Protein AF-A0A260ZQJ3-F1 (afdb_monomer_lite)

Sequence (111 aa):
MLEIEFYKTIHLIQYIDELFEMAEEKMLAIISVSDKTGLIPLAEGLVSAGLTLVASGGTAKTIRDNGIDVHDVADITKFPEMLGGRVKTLHPAVHGGILARDSESDRKDLE

Foldseek 3Di:
DVVVVVVVVVVVVVVVVVVVVVPDPAAEDEDEDPDCVCLQVVLVVCVVVRHAYEYEDPSCVVNVVVVHDYHYLCVQQVDDQPPPNPCSQVHCSNVLSVPQDPDPVSVVVND

Organism: Caenorhabditis remanei (NCBI:txid31234)

InterPro domains:
  IPR002695 Bifunctional purine biosynthesis protein PurH-like [PTHR11692] (23-111)
  IPR011607 Methylglyoxal synthase-like domain [PF02142] (38-90)
  IPR011607 Methylglyoxal synthase-like domain [PS51855] (20-111)
  IPR011607 Methylglyoxal synthase-like domain [SM00851] (38-109)
  IPR036914 Methylglyoxal synthase-like domain superfamily [G3DSA:3.40.50.1380] (17-111)
  IPR036914 Methylglyoxal synthase-like domain superfamily [SSF52335] (27-109)

Radius of gyration: 18.92 Å; chains: 1; bounding box: 40×54×38 Å

Secondary structure (DSSP, 8-state):
-HHHHHHHHHHHHHHHHHHHHHHS---EEEE--SS-TTHHHHHHHHHHTTPEEEE-HHHHHHHHHTT---EEHHHHH-PPP-GGGTTTT-SHHHHHHHH--SSHHHHHHH-

Structure (mmCIF, N/CA/C/O backbone):
data_AF-A0A260ZQJ3-F1
#
_entry.id   AF-A0A260ZQJ3-F1
#
loop_
_atom_site.group_PDB
_atom_site.id
_atom_site.type_symbol
_atom_site.label_atom_id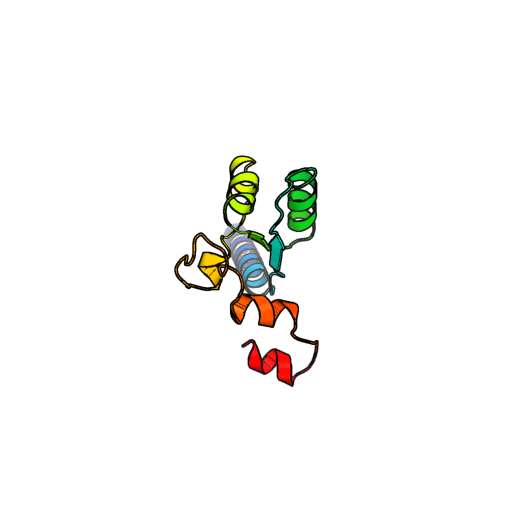
_atom_site.label_alt_id
_atom_site.label_comp_id
_atom_site.label_asym_id
_atom_site.label_entity_id
_atom_site.label_seq_id
_atom_site.pdbx_PDB_ins_code
_atom_site.Cartn_x
_atom_site.Cartn_y
_atom_site.Cartn_z
_atom_site.occupancy
_atom_site.B_iso_or_equiv
_atom_site.auth_seq_id
_atom_site.auth_comp_id
_atom_site.auth_asym_id
_atom_site.auth_atom_id
_atom_site.pdbx_PDB_model_num
ATOM 1 N N . MET A 1 1 ? -21.770 -42.519 -18.909 1.00 58.81 1 MET A N 1
ATOM 2 C CA . MET A 1 1 ? -20.526 -42.203 -19.652 1.00 58.81 1 MET A CA 1
ATOM 3 C C . MET A 1 1 ? -20.387 -40.697 -19.877 1.00 58.81 1 MET A C 1
ATOM 5 O O . MET A 1 1 ? -19.369 -40.163 -19.474 1.00 58.81 1 MET A O 1
ATOM 9 N N . LEU A 1 2 ? -21.421 -40.006 -20.378 1.00 55.16 2 LEU A N 1
ATOM 10 C CA . LEU A 1 2 ? -21.444 -38.539 -20.557 1.00 55.16 2 LEU A CA 1
ATOM 11 C C . LEU A 1 2 ? -21.298 -37.715 -19.253 1.00 55.16 2 LEU A C 1
ATOM 13 O O . LEU A 1 2 ? -20.626 -36.693 -19.251 1.00 55.16 2 LEU A O 1
ATOM 17 N N . GLU A 1 3 ? -21.862 -38.173 -18.130 1.00 58.38 3 GLU A N 1
ATOM 18 C CA . GLU A 1 3 ? -21.756 -37.482 -16.825 1.00 58.38 3 GLU A CA 1
ATOM 19 C C . GLU A 1 3 ? -20.324 -37.416 -16.267 1.00 58.38 3 GLU A C 1
ATOM 21 O O . GLU A 1 3 ? -19.937 -36.426 -15.652 1.00 58.38 3 GLU A O 1
ATOM 26 N N . ILE A 1 4 ? -19.521 -38.462 -16.497 1.00 61.31 4 ILE A N 1
ATOM 27 C CA . ILE A 1 4 ? -18.144 -38.550 -15.985 1.00 61.31 4 ILE A CA 1
ATOM 28 C C . ILE A 1 4 ? -17.219 -37.612 -16.769 1.00 61.31 4 ILE A C 1
ATOM 30 O O . ILE A 1 4 ? -16.337 -36.993 -16.177 1.00 61.31 4 ILE A O 1
ATOM 34 N N . GLU A 1 5 ? -17.423 -37.481 -18.083 1.00 64.62 5 GLU A N 1
ATOM 35 C CA . GLU A 1 5 ? -16.686 -36.502 -18.890 1.00 64.62 5 GLU A CA 1
ATOM 36 C C . GLU A 1 5 ? -17.049 -35.069 -18.504 1.00 64.62 5 GLU A C 1
ATOM 38 O O . GLU A 1 5 ? -16.147 -34.268 -18.290 1.00 64.62 5 GLU A O 1
ATOM 43 N N . PHE A 1 6 ? -18.338 -34.771 -18.311 1.00 69.50 6 PHE A N 1
ATOM 44 C CA . PHE A 1 6 ? -18.789 -33.440 -17.899 1.00 69.50 6 PHE A CA 1
ATOM 45 C C . PHE A 1 6 ? -18.177 -33.009 -16.555 1.00 69.50 6 PHE A C 1
ATOM 47 O O . PHE A 1 6 ? -17.676 -31.893 -16.427 1.00 69.50 6 PHE A O 1
ATOM 54 N N . TYR A 1 7 ? -18.128 -33.917 -15.573 1.00 61.97 7 TYR A N 1
ATOM 55 C CA . TYR A 1 7 ? -17.504 -33.647 -14.275 1.00 61.97 7 TYR A CA 1
ATOM 56 C C . TYR A 1 7 ? -15.984 -33.440 -14.397 1.00 61.97 7 TYR A C 1
ATOM 58 O O . TYR A 1 7 ? -15.435 -32.522 -13.792 1.00 61.97 7 TYR A O 1
ATOM 66 N N . LYS A 1 8 ? -15.296 -34.236 -15.231 1.00 69.38 8 LYS A N 1
ATOM 67 C CA . LYS A 1 8 ? -13.862 -34.048 -15.523 1.00 69.38 8 LYS A CA 1
ATOM 68 C C . LYS A 1 8 ? -13.569 -32.702 -16.186 1.00 69.38 8 LYS A C 1
ATOM 70 O O . LYS A 1 8 ? -12.561 -32.087 -15.857 1.00 69.38 8 LYS A O 1
ATOM 75 N N . THR A 1 9 ? -14.430 -32.248 -17.094 1.00 73.81 9 THR A N 1
ATOM 76 C CA . THR A 1 9 ? -14.287 -30.946 -17.756 1.00 73.81 9 THR A CA 1
ATOM 77 C C . THR A 1 9 ? -14.472 -29.793 -16.771 1.00 73.81 9 THR A C 1
ATOM 79 O O . THR A 1 9 ? -13.675 -28.865 -16.798 1.00 73.81 9 THR A O 1
ATOM 82 N N . ILE A 1 10 ? -15.449 -29.867 -15.859 1.00 76.06 10 ILE A N 1
ATOM 83 C CA . ILE A 1 10 ? -15.657 -28.836 -14.826 1.00 76.06 10 ILE A CA 1
ATOM 84 C C . ILE A 1 10 ? -14.456 -28.740 -13.879 1.00 76.06 10 ILE A C 1
ATOM 86 O O . ILE A 1 10 ? -13.963 -27.643 -13.636 1.00 76.06 10 ILE A O 1
ATOM 90 N N . HIS A 1 11 ? -13.949 -29.877 -13.391 1.00 73.88 11 HIS A N 1
ATOM 91 C CA . HIS A 1 11 ? -12.763 -29.906 -12.523 1.00 73.88 11 HIS A CA 1
ATOM 92 C C . HIS A 1 11 ? -11.516 -29.360 -13.221 1.00 73.88 11 HIS A C 1
ATOM 94 O O . HIS A 1 11 ? -10.720 -28.661 -12.603 1.00 73.88 11 HIS A O 1
ATOM 100 N N . LEU A 1 12 ? -11.352 -29.648 -14.515 1.00 78.88 12 LEU A N 1
ATOM 101 C CA . LEU A 1 12 ? -10.243 -29.110 -15.297 1.00 78.88 12 LEU A CA 1
ATOM 102 C C . LEU A 1 12 ? -10.364 -27.592 -15.493 1.00 78.88 12 LEU A C 1
ATOM 104 O O . LEU A 1 12 ? -9.351 -26.909 -15.426 1.00 78.88 12 LEU A O 1
ATOM 108 N N . ILE A 1 13 ? -11.575 -27.066 -15.706 1.00 80.25 13 ILE A N 1
ATOM 109 C CA . ILE A 1 13 ? -11.819 -25.620 -15.829 1.00 80.25 13 ILE A CA 1
ATOM 110 C C . ILE A 1 13 ? -11.502 -24.909 -14.511 1.00 80.25 13 ILE A C 1
ATOM 112 O O . ILE A 1 13 ? -10.719 -23.972 -14.529 1.00 80.25 13 ILE A O 1
ATOM 116 N N . GLN A 1 14 ? -11.999 -25.404 -13.370 1.00 73.06 14 GLN A N 1
ATOM 117 C CA . GLN A 1 14 ? -11.664 -24.822 -12.061 1.00 73.06 14 GLN A CA 1
ATOM 118 C C . GLN A 1 14 ? -10.158 -24.833 -11.790 1.00 73.06 14 GLN A C 1
ATOM 120 O O . GLN A 1 14 ? -9.609 -23.841 -11.330 1.00 73.06 14 GLN A O 1
ATOM 125 N N . TYR A 1 15 ? -9.475 -25.930 -12.124 1.00 79.38 15 TYR A N 1
ATOM 126 C CA . TYR A 1 15 ? -8.027 -26.019 -11.959 1.00 79.38 15 TYR A CA 1
ATOM 127 C C . TYR A 1 15 ? -7.261 -25.056 -12.880 1.00 79.38 15 TYR A C 1
ATOM 129 O O . TYR A 1 15 ? -6.224 -24.524 -12.496 1.00 79.38 15 TYR A O 1
ATOM 137 N N . ILE A 1 16 ? -7.757 -24.829 -14.100 1.00 77.69 16 ILE A N 1
ATOM 138 C CA . ILE A 1 16 ? -7.183 -23.851 -15.031 1.00 77.69 16 ILE A CA 1
ATOM 139 C C . ILE A 1 16 ? -7.417 -22.428 -14.523 1.00 77.69 16 ILE A C 1
ATOM 141 O O . ILE A 1 16 ? -6.484 -21.638 -14.587 1.00 77.69 16 ILE A O 1
ATOM 145 N N . ASP A 1 17 ? -8.601 -22.119 -13.993 1.00 76.38 17 ASP A N 1
ATOM 146 C CA . ASP A 1 17 ? -8.912 -20.810 -13.411 1.00 76.38 17 ASP A CA 1
ATOM 147 C C . ASP A 1 17 ? -8.023 -20.529 -12.187 1.00 76.38 17 ASP A C 1
ATOM 149 O O . ASP A 1 17 ? -7.403 -19.471 -12.109 1.00 76.38 17 ASP A O 1
ATOM 153 N N . GLU A 1 18 ? -7.858 -21.507 -11.289 1.00 72.75 18 GLU A N 1
ATOM 154 C CA . GLU A 1 18 ? -6.932 -21.422 -10.148 1.00 72.75 18 GLU A CA 1
ATOM 155 C C . GLU A 1 18 ? -5.477 -21.229 -10.605 1.00 72.75 18 GLU A C 1
ATOM 157 O O . GLU A 1 18 ? -4.759 -20.383 -10.071 1.00 72.75 18 GLU A O 1
ATOM 162 N N . LEU A 1 19 ? -5.032 -21.972 -11.625 1.00 68.38 19 LEU A N 1
ATOM 163 C CA . LEU A 1 19 ? -3.703 -21.796 -12.219 1.00 68.38 19 LEU A CA 1
ATOM 164 C C . LEU A 1 19 ? -3.526 -20.411 -12.846 1.00 68.38 19 LEU A C 1
ATOM 166 O O . LEU A 1 19 ? -2.430 -19.857 -12.780 1.00 68.38 19 LEU A O 1
ATOM 170 N N . PHE A 1 20 ? -4.575 -19.862 -13.457 1.00 68.00 20 PHE A N 1
ATOM 171 C CA . PHE A 1 20 ? -4.547 -18.537 -14.067 1.00 68.00 20 PHE A CA 1
ATOM 172 C C . PHE A 1 20 ? -4.469 -17.443 -12.998 1.00 68.00 20 PHE A C 1
ATOM 174 O O . PHE A 1 20 ? -3.636 -16.549 -13.113 1.00 68.00 20 PHE A O 1
ATOM 181 N N . GLU A 1 21 ? -5.246 -17.560 -11.916 1.00 64.88 21 GLU A N 1
ATOM 182 C CA . GLU A 1 21 ? -5.169 -16.651 -10.766 1.00 64.88 21 GLU A CA 1
ATOM 183 C C . GLU A 1 21 ? -3.808 -16.702 -10.055 1.00 64.88 21 GLU A C 1
ATOM 185 O O . GLU A 1 21 ? -3.336 -15.685 -9.546 1.00 64.88 21 GLU A O 1
ATOM 190 N N . MET A 1 22 ? -3.163 -17.873 -10.012 1.00 58.47 22 MET A N 1
ATOM 191 C CA . MET A 1 22 ? -1.813 -18.032 -9.458 1.00 58.47 22 MET A CA 1
ATOM 192 C C . MET A 1 22 ? -0.710 -17.480 -10.372 1.00 58.47 22 MET A C 1
ATOM 194 O O . MET A 1 22 ? 0.367 -17.144 -9.881 1.00 58.47 22 MET A O 1
ATOM 198 N N . ALA A 1 23 ? -0.947 -17.433 -11.686 1.00 56.47 23 ALA A N 1
ATOM 199 C CA . ALA A 1 23 ? 0.015 -16.966 -12.683 1.00 56.47 23 ALA A CA 1
ATOM 200 C C . ALA A 1 23 ? -0.049 -15.449 -12.927 1.00 56.47 23 ALA A C 1
ATOM 202 O O . ALA A 1 23 ? 0.853 -14.896 -13.558 1.00 56.47 23 ALA A O 1
ATOM 203 N N . GLU A 1 24 ? -1.096 -14.774 -12.454 1.00 62.56 24 GLU A N 1
ATOM 204 C CA . GLU A 1 24 ? -1.243 -13.331 -12.602 1.00 62.56 24 GLU A CA 1
ATOM 205 C C . GLU A 1 24 ? -0.364 -12.597 -11.575 1.00 62.56 24 GLU A C 1
ATOM 207 O O . GLU A 1 24 ? -0.531 -12.736 -10.359 1.00 62.56 24 GLU A O 1
ATOM 212 N N . GLU A 1 25 ? 0.589 -11.794 -12.056 1.00 64.00 25 GLU A N 1
ATOM 213 C CA . GLU A 1 25 ? 1.323 -10.856 -11.205 1.00 64.00 25 GLU A CA 1
ATOM 214 C C . GLU A 1 25 ? 0.340 -9.820 -10.646 1.00 64.00 25 GLU A C 1
ATOM 216 O O . GLU A 1 25 ? 0.001 -8.827 -11.294 1.00 64.00 25 GLU A O 1
ATOM 221 N N . LYS A 1 26 ? -0.144 -10.048 -9.423 1.00 74.88 26 LYS A N 1
ATOM 222 C CA . LYS A 1 26 ? -1.042 -9.102 -8.760 1.00 74.88 26 LYS A CA 1
ATOM 223 C C . LYS A 1 26 ? -0.289 -7.820 -8.421 1.00 74.88 26 LYS A C 1
ATOM 225 O O . LYS A 1 26 ? 0.523 -7.781 -7.495 1.00 74.88 26 LYS A O 1
ATOM 230 N N . MET A 1 27 ? -0.599 -6.752 -9.151 1.00 89.94 27 MET A N 1
ATOM 231 C CA . MET A 1 27 ? -0.088 -5.415 -8.863 1.00 89.94 27 MET A CA 1
ATOM 232 C C . MET A 1 27 ? -0.540 -4.950 -7.476 1.00 89.94 27 MET A C 1
ATOM 234 O O . MET A 1 27 ? -1.700 -5.101 -7.083 1.00 89.94 27 MET A O 1
ATOM 238 N N . LEU A 1 28 ? 0.393 -4.362 -6.730 1.00 94.38 28 LEU A N 1
ATOM 239 C CA . LEU A 1 28 ? 0.158 -3.906 -5.365 1.00 94.38 28 LEU A CA 1
ATOM 240 C C . LEU A 1 28 ? -0.184 -2.415 -5.332 1.00 94.38 28 LEU A C 1
ATOM 242 O O . LEU A 1 28 ? 0.446 -1.604 -6.010 1.00 94.38 28 LEU A O 1
ATOM 246 N N . ALA A 1 29 ? -1.117 -2.037 -4.462 1.00 96.62 29 ALA A N 1
ATOM 247 C CA . ALA A 1 29 ? -1.380 -0.646 -4.109 1.00 96.62 29 ALA A CA 1
ATOM 248 C C . ALA A 1 29 ? -0.972 -0.384 -2.654 1.00 96.62 29 ALA A C 1
ATOM 250 O O 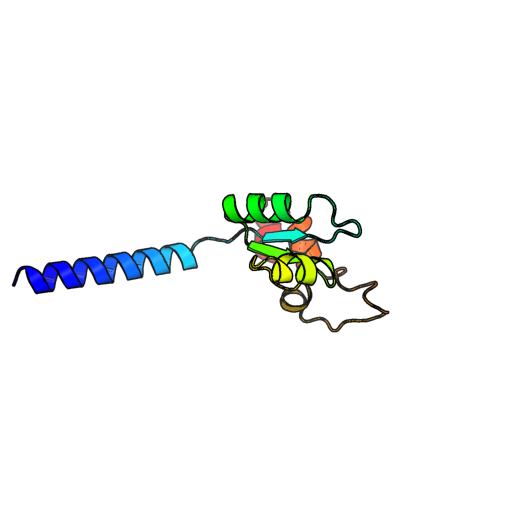. ALA A 1 29 ? -1.599 -0.896 -1.727 1.00 96.62 29 ALA A O 1
ATOM 251 N N . ILE A 1 30 ? 0.061 0.440 -2.442 1.00 96.00 30 ILE A N 1
ATOM 252 C CA . ILE A 1 30 ? 0.507 0.827 -1.096 1.00 96.00 30 ILE A CA 1
ATOM 253 C C . ILE A 1 30 ? -0.226 2.096 -0.646 1.00 96.00 30 ILE A C 1
ATOM 255 O O . ILE A 1 30 ? -0.064 3.159 -1.243 1.00 96.00 30 ILE A O 1
ATOM 259 N N . ILE A 1 31 ? -0.987 2.013 0.450 1.00 96.69 31 ILE A N 1
ATOM 260 C CA . ILE A 1 31 ? -1.769 3.130 0.997 1.00 96.69 31 ILE A CA 1
ATOM 261 C C . ILE A 1 31 ? -1.282 3.487 2.407 1.00 96.69 31 ILE A C 1
ATOM 263 O O . ILE A 1 31 ? -1.341 2.694 3.348 1.00 96.69 31 ILE A O 1
ATOM 267 N N . SER A 1 32 ? -0.825 4.728 2.586 1.00 94.69 32 SER A N 1
ATOM 268 C CA . SER A 1 32 ? -0.351 5.230 3.879 1.00 94.69 32 SER A CA 1
ATOM 269 C C . SER A 1 32 ? -0.719 6.699 4.066 1.00 94.69 32 SER A C 1
ATOM 271 O O . SER A 1 32 ? 0.102 7.594 3.885 1.00 94.69 32 SER A O 1
ATOM 273 N N . VAL A 1 33 ? -1.974 6.944 4.434 1.00 95.81 33 VAL A N 1
ATOM 274 C CA . VAL A 1 33 ? -2.523 8.294 4.625 1.00 95.81 33 VAL A CA 1
ATOM 275 C C . VAL A 1 33 ? -2.705 8.606 6.108 1.00 95.81 33 VAL A C 1
ATOM 277 O O . VAL A 1 33 ? -3.004 7.709 6.893 1.00 95.81 33 VAL A O 1
ATOM 280 N N . SER A 1 34 ? -2.555 9.866 6.518 1.00 94.94 34 SER A N 1
ATOM 281 C CA . SER A 1 34 ? -2.896 10.304 7.884 1.00 94.94 34 SER A CA 1
ATOM 282 C C . SER A 1 34 ? -4.384 10.638 7.986 1.00 94.94 34 SER A C 1
ATOM 284 O O . SER A 1 34 ? -5.086 10.037 8.802 1.00 94.94 34 SER A O 1
ATOM 286 N N . ASP A 1 35 ? -4.868 11.510 7.098 1.00 97.38 35 ASP A N 1
ATOM 287 C CA . ASP A 1 35 ? -6.292 11.791 6.901 1.00 97.38 35 ASP A CA 1
ATOM 288 C C . ASP A 1 35 ? -6.967 10.607 6.195 1.00 97.38 35 ASP A C 1
ATOM 290 O O . ASP A 1 35 ? -6.435 10.058 5.234 1.00 97.38 35 ASP A O 1
ATOM 294 N N . LYS A 1 36 ? -8.113 10.175 6.719 1.00 97.94 36 LYS A N 1
ATOM 295 C CA . LYS A 1 36 ? -8.877 9.020 6.227 1.00 97.94 36 LYS A CA 1
ATOM 296 C C . LYS A 1 36 ? -10.045 9.436 5.333 1.00 97.94 36 LYS A C 1
ATOM 298 O O . LYS A 1 36 ? -10.788 8.574 4.865 1.00 97.94 36 LYS A O 1
ATOM 303 N N . THR A 1 37 ? -10.214 10.734 5.090 1.00 98.25 37 THR A N 1
ATOM 304 C CA . THR A 1 37 ? -11.232 11.268 4.185 1.00 98.25 37 THR A CA 1
ATOM 305 C C . THR A 1 37 ? -11.089 10.630 2.802 1.00 98.25 37 THR A C 1
ATOM 307 O O . THR A 1 37 ? -10.031 10.693 2.184 1.00 98.25 37 THR A O 1
ATOM 310 N N . GLY A 1 38 ? -12.152 9.973 2.329 1.00 98.38 38 GLY A N 1
ATOM 311 C CA . GLY A 1 38 ? -12.175 9.300 1.025 1.00 98.38 38 GLY A CA 1
ATOM 312 C C . GLY A 1 38 ? -11.390 7.983 0.936 1.00 98.38 38 GLY A C 1
ATOM 313 O O . GLY A 1 38 ? -11.320 7.414 -0.149 1.00 98.38 38 GLY A O 1
ATOM 314 N N . LEU A 1 39 ? -10.833 7.466 2.041 1.00 98.56 39 LEU A N 1
ATOM 315 C CA . LEU A 1 39 ? -10.018 6.245 2.021 1.00 98.56 39 LEU A CA 1
ATOM 316 C C . LEU A 1 39 ? -10.796 5.013 1.543 1.00 98.56 39 LEU A C 1
ATOM 318 O O . LEU A 1 39 ? -10.268 4.235 0.756 1.00 98.56 39 LEU A O 1
ATOM 322 N N . ILE A 1 40 ? -12.026 4.826 2.027 1.00 98.56 40 ILE A N 1
ATOM 323 C CA . ILE A 1 40 ? -12.807 3.619 1.724 1.00 98.56 40 ILE A CA 1
ATOM 324 C C . ILE A 1 40 ? -13.215 3.569 0.241 1.00 98.56 40 ILE A C 1
ATOM 326 O O . ILE A 1 40 ? -12.852 2.591 -0.407 1.00 98.56 40 ILE A O 1
ATOM 330 N N . PRO A 1 41 ? -13.800 4.630 -0.355 1.00 98.50 41 PRO A N 1
ATOM 331 C CA . PRO A 1 41 ? -14.075 4.639 -1.795 1.00 98.50 41 PRO A CA 1
ATOM 332 C C . PRO A 1 41 ? -12.828 4.431 -2.668 1.00 98.50 41 PRO A C 1
ATOM 334 O O . PRO A 1 41 ? -12.900 3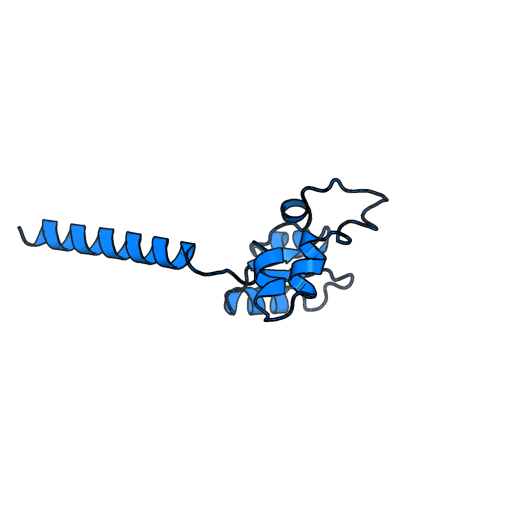.785 -3.710 1.00 98.50 41 PRO A O 1
ATOM 337 N N . LEU A 1 42 ? -11.669 4.964 -2.253 1.00 98.50 42 LEU A N 1
ATOM 338 C CA . LEU A 1 42 ? -10.402 4.732 -2.952 1.00 98.50 42 LEU A CA 1
ATOM 339 C C . LEU A 1 42 ? -9.991 3.254 -2.891 1.00 98.50 42 LEU A C 1
ATOM 341 O O . LEU A 1 42 ? -9.618 2.683 -3.912 1.00 98.50 42 LEU A O 1
ATOM 345 N N . ALA A 1 43 ? -10.052 2.644 -1.705 1.00 98.50 43 ALA A N 1
ATOM 346 C CA . ALA A 1 43 ? -9.694 1.244 -1.497 1.00 98.50 43 ALA A CA 1
ATOM 347 C C . ALA A 1 43 ? -10.588 0.302 -2.321 1.00 98.50 43 ALA A C 1
ATOM 349 O O . ALA A 1 43 ? -10.074 -0.565 -3.022 1.00 98.50 43 ALA A O 1
ATOM 350 N N . GLU A 1 44 ? -11.904 0.520 -2.310 1.00 98.38 44 GLU A N 1
ATOM 351 C CA . GLU A 1 44 ? -12.865 -0.244 -3.117 1.00 98.38 44 GLU A CA 1
ATOM 352 C C . GLU A 1 44 ? -12.582 -0.116 -4.618 1.00 98.38 44 GLU A C 1
ATOM 354 O O . GLU A 1 44 ? -12.614 -1.111 -5.345 1.00 98.38 44 GLU A O 1
ATOM 359 N N . GLY A 1 45 ? -12.261 1.095 -5.086 1.00 98.31 45 GLY A N 1
ATOM 360 C CA . GLY A 1 45 ? -11.910 1.341 -6.484 1.00 98.31 45 GLY A CA 1
ATOM 361 C C . GLY A 1 45 ? -10.633 0.616 -6.917 1.00 98.31 45 GLY A C 1
ATOM 362 O O . GLY A 1 45 ? -10.595 0.048 -8.005 1.00 98.31 45 GLY A O 1
ATOM 363 N N . LEU A 1 46 ? -9.609 0.584 -6.058 1.00 97.75 46 LEU A N 1
ATOM 364 C CA . LEU A 1 46 ? -8.356 -0.133 -6.318 1.00 97.75 46 LEU A CA 1
ATOM 365 C C . LEU A 1 46 ? -8.561 -1.654 -6.357 1.00 97.75 46 LEU A C 1
ATOM 367 O O . LEU A 1 46 ? -8.075 -2.305 -7.279 1.00 97.75 46 LEU A O 1
ATOM 371 N N . VAL A 1 47 ? -9.331 -2.211 -5.417 1.00 96.81 47 VAL A N 1
ATOM 372 C CA . VAL A 1 47 ? -9.688 -3.642 -5.425 1.00 96.81 47 VAL A CA 1
ATOM 373 C C . VAL A 1 47 ? -10.497 -3.992 -6.673 1.00 96.81 47 VAL A C 1
ATOM 375 O O . VAL A 1 47 ? -10.214 -4.985 -7.335 1.00 96.81 47 VAL A O 1
ATOM 378 N N . SER A 1 48 ? -11.456 -3.142 -7.054 1.00 96.25 48 SER A N 1
ATOM 379 C CA . SER A 1 48 ? -12.264 -3.335 -8.269 1.00 96.25 48 SER A CA 1
ATOM 380 C C . SER A 1 48 ? 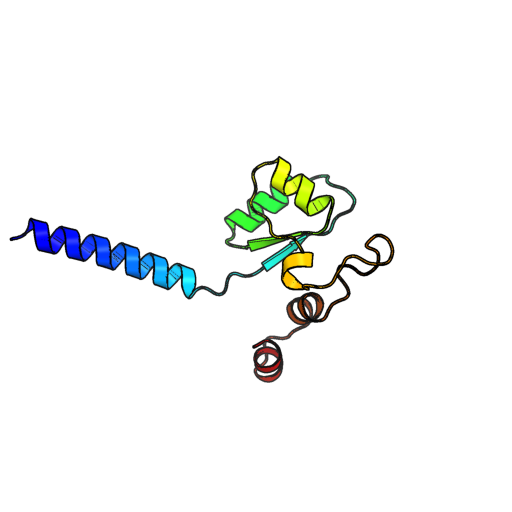-11.431 -3.294 -9.555 1.00 96.25 48 SER A C 1
ATOM 382 O O . SER A 1 48 ? -11.837 -3.861 -10.566 1.00 96.25 48 SER A O 1
ATOM 384 N N . ALA A 1 49 ? -10.271 -2.635 -9.524 1.00 95.50 49 ALA A N 1
ATOM 385 C CA . ALA A 1 49 ? -9.307 -2.607 -10.619 1.00 95.50 49 ALA A CA 1
ATOM 386 C C . ALA A 1 49 ? -8.309 -3.785 -10.584 1.00 95.50 49 ALA A C 1
ATOM 388 O O . ALA A 1 49 ? -7.377 -3.808 -11.384 1.00 95.50 49 ALA A O 1
ATOM 389 N N . GLY A 1 50 ? -8.491 -4.753 -9.678 1.00 94.00 50 GLY A N 1
ATOM 390 C CA . GLY A 1 50 ? -7.663 -5.956 -9.573 1.00 94.00 50 GLY A CA 1
ATOM 391 C C . GLY A 1 50 ? -6.380 -5.784 -8.758 1.00 94.00 50 GLY A C 1
ATOM 392 O O . GLY A 1 50 ? -5.526 -6.667 -8.790 1.00 94.00 50 GLY A O 1
ATOM 393 N N . LEU A 1 51 ? -6.212 -4.671 -8.030 1.00 95.81 51 LEU A N 1
ATOM 394 C CA . LEU A 1 51 ? -5.018 -4.456 -7.210 1.00 95.81 51 LEU A CA 1
ATOM 395 C C . LEU A 1 51 ? -5.162 -5.073 -5.820 1.00 95.81 51 LEU A C 1
ATOM 397 O O . LEU A 1 51 ? -6.187 -4.934 -5.151 1.00 95.81 51 LEU A O 1
ATOM 401 N N . THR A 1 52 ? -4.070 -5.660 -5.340 1.00 95.62 52 THR A N 1
ATOM 402 C CA . THR A 1 52 ? -3.953 -6.123 -3.955 1.00 95.62 52 THR A CA 1
ATOM 403 C C . THR A 1 52 ? -3.537 -4.960 -3.061 1.00 95.62 52 THR A C 1
ATOM 405 O O . THR A 1 52 ? -2.527 -4.292 -3.306 1.00 95.62 52 THR A O 1
ATOM 408 N N . LEU A 1 53 ? -4.296 -4.711 -1.995 1.00 97.00 53 LEU A N 1
ATOM 409 C CA . LEU A 1 53 ? -4.006 -3.607 -1.087 1.00 97.00 53 LEU A CA 1
ATOM 410 C C . LEU A 1 53 ? -2.922 -3.974 -0.077 1.00 97.00 53 LEU A C 1
ATOM 412 O O . LEU A 1 53 ? -2.952 -5.029 0.558 1.00 97.00 53 LEU A O 1
ATOM 416 N N . VAL A 1 54 ? -2.021 -3.025 0.148 1.00 96.19 54 VAL A N 1
ATOM 417 C CA . VAL A 1 54 ? -1.021 -3.055 1.211 1.00 96.19 54 VAL A CA 1
ATOM 418 C C . VAL A 1 54 ? -1.103 -1.731 1.962 1.00 96.19 54 VAL A C 1
ATOM 420 O O . VAL A 1 54 ? -1.070 -0.661 1.359 1.00 96.19 54 VAL A O 1
ATOM 423 N N . ALA A 1 55 ? -1.198 -1.752 3.286 1.00 95.62 55 ALA A N 1
ATOM 424 C CA . ALA A 1 55 ? -1.294 -0.525 4.070 1.00 95.62 55 ALA A CA 1
ATOM 425 C C . ALA A 1 55 ? -0.515 -0.601 5.381 1.00 95.62 55 ALA A C 1
ATOM 427 O O . ALA A 1 55 ? -0.077 -1.660 5.822 1.00 95.62 55 ALA A O 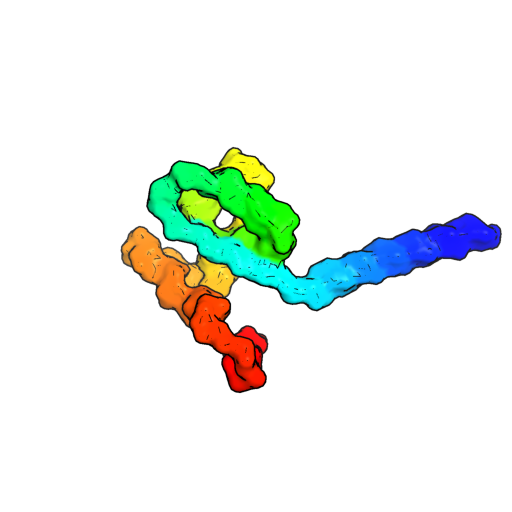1
ATOM 428 N N . SER A 1 56 ? -0.305 0.554 6.014 1.00 91.56 56 SER A N 1
ATOM 429 C CA . SER A 1 56 ? 0.423 0.636 7.280 1.00 91.56 56 SER A CA 1
ATOM 430 C C . SER A 1 56 ? -0.485 1.033 8.448 1.00 91.56 56 SER A C 1
ATOM 432 O O . SER A 1 56 ? -1.315 1.941 8.338 1.00 91.56 56 SER A O 1
ATOM 434 N N . GLY A 1 57 ? -0.307 0.368 9.594 1.00 89.62 57 GLY A N 1
ATOM 435 C CA . GLY A 1 57 ? -0.858 0.767 10.894 1.00 89.62 57 GLY A CA 1
ATOM 436 C C . GLY A 1 57 ? -2.341 1.154 10.859 1.00 89.62 57 GLY A C 1
ATOM 437 O O . GLY A 1 57 ? -3.205 0.356 10.507 1.00 89.62 57 GLY A O 1
ATOM 438 N N . GLY A 1 58 ? -2.645 2.404 11.226 1.00 94.50 58 GLY A N 1
ATOM 439 C CA . GLY A 1 58 ? -4.022 2.905 11.282 1.00 94.50 58 GLY A CA 1
ATOM 440 C C . GLY A 1 58 ? -4.758 2.901 9.937 1.00 94.50 58 GLY A C 1
ATOM 441 O O . GLY A 1 58 ? -5.982 2.812 9.924 1.00 94.50 58 GLY A O 1
ATOM 442 N N . THR A 1 59 ? -4.045 2.965 8.809 1.00 96.81 59 THR A N 1
ATOM 443 C CA . THR A 1 59 ? -4.651 2.856 7.471 1.00 96.81 59 THR A CA 1
ATOM 444 C C . THR A 1 59 ? -5.115 1.433 7.204 1.00 96.81 59 THR A C 1
ATOM 446 O O . THR A 1 59 ? -6.287 1.247 6.892 1.00 96.81 59 THR A O 1
ATOM 449 N N . ALA A 1 60 ? -4.252 0.439 7.438 1.00 96.50 60 ALA A N 1
ATOM 450 C CA . ALA A 1 60 ? -4.614 -0.973 7.307 1.00 96.50 60 ALA A CA 1
ATOM 451 C C . ALA A 1 60 ? -5.785 -1.336 8.227 1.00 96.50 60 ALA A C 1
ATOM 453 O O . ALA A 1 60 ? -6.751 -1.954 7.790 1.00 96.50 60 ALA A O 1
ATOM 454 N N . LYS A 1 61 ? -5.755 -0.857 9.478 1.00 96.94 61 LYS A N 1
ATOM 455 C CA . LYS A 1 61 ? -6.867 -1.033 10.419 1.00 96.94 61 LYS A CA 1
ATOM 456 C C . LYS A 1 61 ? -8.178 -0.451 9.883 1.00 96.94 61 LYS A C 1
ATOM 458 O O . LYS A 1 61 ? -9.186 -1.137 9.908 1.00 96.94 61 LYS A O 1
ATOM 463 N N . THR A 1 62 ? -8.165 0.788 9.387 1.00 98.31 62 THR A N 1
ATOM 464 C CA . THR A 1 62 ? -9.386 1.449 8.886 1.00 98.31 62 THR A CA 1
ATOM 465 C C . THR A 1 62 ? -9.989 0.694 7.700 1.00 98.31 62 THR A C 1
ATOM 467 O O . THR A 1 62 ? -11.204 0.546 7.635 1.00 98.31 62 THR A O 1
ATOM 470 N N . ILE A 1 63 ? -9.152 0.197 6.785 1.00 98.50 63 ILE A N 1
ATOM 471 C CA . ILE A 1 63 ? -9.591 -0.591 5.625 1.00 98.50 63 ILE A CA 1
ATOM 472 C C . ILE A 1 63 ? -10.182 -1.939 6.085 1.00 98.50 63 ILE A C 1
ATOM 474 O O . ILE A 1 63 ? -11.321 -2.244 5.734 1.00 98.50 63 ILE A O 1
ATOM 478 N N . ARG A 1 64 ? -9.480 -2.688 6.956 1.00 98.19 64 ARG A N 1
ATOM 479 C CA . ARG A 1 64 ? -9.972 -3.970 7.508 1.00 98.19 64 ARG A CA 1
ATOM 480 C C . ARG A 1 64 ? -11.270 -3.830 8.296 1.00 98.19 64 ARG A C 1
ATOM 482 O O . ARG A 1 64 ? -12.158 -4.662 8.155 1.00 98.19 64 ARG A O 1
ATOM 489 N N . ASP A 1 65 ? -11.406 -2.774 9.098 1.00 98.31 65 ASP A N 1
ATOM 490 C CA . ASP A 1 65 ? -12.617 -2.517 9.889 1.00 98.31 65 ASP A CA 1
ATOM 491 C C . ASP A 1 65 ? -13.862 -2.292 9.000 1.00 98.31 65 ASP A C 1
ATOM 493 O O . ASP A 1 65 ? -14.985 -2.419 9.481 1.00 98.31 65 ASP A O 1
ATOM 497 N N . ASN A 1 66 ? -13.675 -1.982 7.709 1.00 98.31 66 ASN A N 1
ATOM 498 C CA . ASN A 1 66 ? -14.742 -1.848 6.711 1.00 98.31 66 ASN A CA 1
ATOM 499 C C . ASN A 1 66 ? -14.893 -3.098 5.820 1.00 98.31 66 ASN A C 1
ATOM 501 O O . ASN A 1 66 ? -15.579 -3.044 4.805 1.00 98.31 66 ASN A O 1
ATOM 505 N N . GLY A 1 67 ? -14.280 -4.227 6.193 1.00 97.94 67 GLY A N 1
ATOM 506 C CA . GLY A 1 67 ? -14.448 -5.508 5.501 1.00 97.94 67 GLY A CA 1
ATOM 507 C C . GLY A 1 67 ? -13.692 -5.632 4.178 1.00 97.94 67 GLY A C 1
ATOM 508 O O . GLY A 1 67 ? -14.016 -6.512 3.387 1.00 97.94 67 GLY A O 1
ATOM 509 N N . ILE A 1 68 ? -12.708 -4.765 3.928 1.00 98.31 68 ILE A N 1
ATOM 510 C CA . ILE A 1 68 ? -11.863 -4.821 2.731 1.00 98.31 68 ILE A CA 1
ATOM 511 C C . ILE A 1 68 ? -10.552 -5.532 3.080 1.00 98.31 68 ILE A C 1
ATOM 513 O O . ILE A 1 68 ? -9.881 -5.169 4.054 1.00 98.31 68 ILE A O 1
ATOM 517 N N . ASP A 1 69 ? -10.176 -6.514 2.261 1.00 96.75 69 ASP A N 1
ATOM 518 C CA . ASP A 1 69 ? -8.908 -7.226 2.400 1.00 96.75 69 ASP A CA 1
ATOM 519 C C . ASP A 1 69 ? -7.719 -6.299 2.128 1.00 96.75 69 ASP A C 1
ATOM 521 O O . ASP A 1 69 ? -7.664 -5.560 1.143 1.00 96.75 69 ASP A O 1
ATOM 525 N N . VAL A 1 70 ? -6.748 -6.327 3.039 1.00 97.12 70 VAL A N 1
ATOM 526 C CA . VAL A 1 70 ? -5.517 -5.541 2.950 1.00 97.12 70 VAL A CA 1
ATOM 527 C C . VAL A 1 70 ? -4.415 -6.203 3.766 1.00 97.12 70 VAL A C 1
ATOM 529 O O . VAL A 1 70 ? -4.631 -6.629 4.904 1.00 97.12 70 VAL A O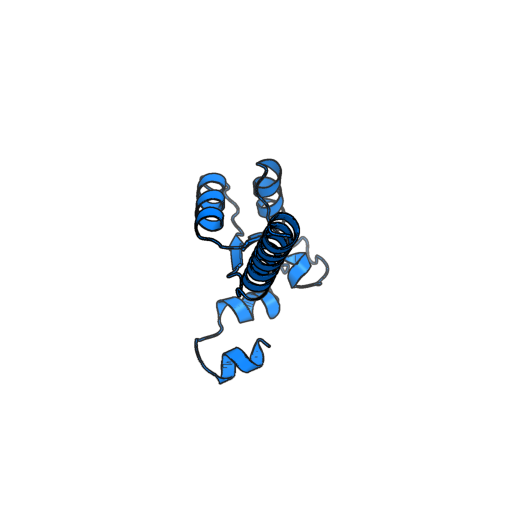 1
ATOM 532 N N . HIS A 1 71 ? -3.217 -6.248 3.193 1.00 94.69 71 HIS A N 1
ATOM 533 C CA . HIS A 1 71 ? -2.018 -6.744 3.859 1.00 94.69 71 HIS A CA 1
ATOM 534 C C . HIS A 1 71 ? -1.313 -5.632 4.634 1.00 94.69 71 HIS A C 1
ATOM 536 O O . HIS A 1 71 ? -1.365 -4.456 4.255 1.00 94.69 71 HIS A O 1
ATOM 542 N N . ASP A 1 72 ? -0.611 -5.988 5.708 1.00 91.44 72 ASP A N 1
ATOM 543 C CA . ASP A 1 72 ? 0.230 -5.028 6.407 1.00 91.44 72 ASP A CA 1
ATOM 544 C C . ASP A 1 72 ? 1.565 -4.864 5.667 1.00 91.44 72 ASP A C 1
ATOM 546 O O . ASP A 1 72 ? 2.198 -5.831 5.251 1.00 91.44 72 ASP A O 1
ATOM 550 N N . VAL A 1 73 ? 2.065 -3.627 5.553 1.00 90.69 73 VAL A N 1
ATOM 551 C CA . VAL A 1 73 ? 3.415 -3.372 4.996 1.00 90.69 73 VAL A CA 1
ATOM 552 C C . VAL A 1 73 ? 4.489 -4.182 5.738 1.00 90.69 73 VAL A C 1
ATOM 554 O O . VAL A 1 73 ? 5.483 -4.592 5.141 1.00 90.69 73 VAL A O 1
ATOM 557 N N . ALA A 1 74 ? 4.290 -4.435 7.034 1.00 85.88 74 ALA A N 1
ATOM 558 C CA . ALA A 1 74 ? 5.203 -5.233 7.848 1.00 85.88 74 ALA A CA 1
ATOM 559 C C . ALA A 1 74 ? 5.317 -6.695 7.376 1.00 85.88 74 ALA A C 1
ATOM 561 O O . ALA A 1 74 ? 6.381 -7.292 7.538 1.00 85.88 74 ALA A O 1
ATOM 562 N N . ASP A 1 75 ? 4.277 -7.248 6.744 1.00 85.19 75 ASP A N 1
ATOM 563 C CA . ASP A 1 75 ? 4.291 -8.613 6.206 1.00 85.19 75 ASP A CA 1
ATOM 564 C C . ASP A 1 75 ? 5.256 -8.727 5.016 1.00 85.19 75 ASP A C 1
ATOM 566 O O . ASP A 1 75 ? 5.919 -9.749 4.831 1.00 85.19 75 ASP A O 1
ATOM 570 N N . ILE A 1 76 ? 5.388 -7.639 4.248 1.00 85.62 76 ILE A N 1
ATOM 571 C CA . ILE A 1 76 ? 6.295 -7.542 3.099 1.00 85.62 76 ILE A CA 1
ATOM 572 C C . ILE A 1 76 ? 7.727 -7.292 3.562 1.00 85.62 76 ILE A C 1
ATOM 574 O O . ILE A 1 76 ? 8.662 -7.943 3.098 1.00 85.62 76 ILE A O 1
ATOM 578 N N . THR A 1 77 ? 7.926 -6.340 4.474 1.00 87.31 77 THR A N 1
ATOM 579 C CA . THR A 1 77 ? 9.282 -5.970 4.899 1.00 87.31 77 THR A CA 1
ATOM 580 C C . THR A 1 77 ? 9.900 -7.000 5.835 1.00 87.31 77 THR A C 1
ATOM 582 O O . THR A 1 77 ? 11.124 -7.062 5.928 1.00 87.31 77 THR A O 1
ATOM 585 N N . LYS A 1 78 ? 9.076 -7.782 6.554 1.00 84.88 78 LYS A N 1
ATOM 586 C CA . LYS A 1 78 ? 9.490 -8.682 7.648 1.00 84.88 78 LYS A CA 1
ATOM 587 C C . LYS A 1 78 ? 10.373 -7.980 8.687 1.00 84.88 78 LYS A C 1
ATOM 589 O O . LYS A 1 78 ? 11.118 -8.621 9.428 1.00 84.88 78 LYS A O 1
ATOM 594 N N . PHE A 1 79 ? 10.300 -6.652 8.730 1.00 80.56 79 PHE A N 1
ATOM 595 C CA . PHE A 1 79 ? 11.140 -5.808 9.556 1.00 80.56 79 PHE A CA 1
ATOM 596 C C . PHE A 1 79 ? 10.342 -5.384 10.791 1.00 80.56 79 PHE A C 1
ATOM 598 O O . PHE A 1 79 ? 9.205 -4.922 10.648 1.00 80.56 79 PHE A O 1
ATOM 605 N N . PRO A 1 80 ? 10.893 -5.537 12.007 1.00 77.31 80 PRO A N 1
ATOM 606 C CA . PRO A 1 80 ? 10.169 -5.197 13.222 1.00 77.31 80 PRO A CA 1
ATOM 607 C C . PRO A 1 80 ? 9.858 -3.698 13.275 1.00 77.31 80 PRO A C 1
ATOM 609 O O . PRO A 1 80 ? 10.612 -2.861 12.774 1.00 77.31 80 PRO A O 1
ATOM 612 N N . GLU A 1 81 ? 8.754 -3.333 13.926 1.00 78.25 81 GLU A N 1
ATOM 613 C CA . GLU A 1 81 ? 8.447 -1.923 14.143 1.00 78.25 81 GLU A CA 1
ATOM 614 C C . GLU A 1 81 ? 9.503 -1.276 15.052 1.00 78.25 81 GLU A C 1
ATOM 616 O O . GLU A 1 81 ? 9.821 -1.770 16.133 1.00 78.25 81 GLU A O 1
ATOM 621 N N . MET A 1 82 ? 10.044 -0.137 14.614 1.00 84.94 82 MET A N 1
ATOM 622 C CA . MET A 1 82 ? 11.062 0.619 15.342 1.00 84.94 82 MET A CA 1
ATOM 623 C C . MET A 1 82 ? 10.723 2.110 15.369 1.00 84.94 82 MET A C 1
ATOM 625 O O . MET A 1 82 ? 10.020 2.627 14.497 1.00 84.94 82 MET A O 1
ATOM 629 N N . LEU A 1 83 ? 11.247 2.815 16.379 1.00 90.56 83 LEU A N 1
ATOM 630 C CA . LEU A 1 83 ? 11.135 4.274 16.527 1.00 90.56 83 LEU A CA 1
ATOM 631 C C . LEU A 1 83 ? 9.683 4.793 16.489 1.00 90.56 83 LEU A C 1
ATOM 633 O O . LEU A 1 83 ? 9.413 5.835 15.892 1.00 90.56 83 LEU A O 1
ATOM 637 N N . GLY A 1 84 ? 8.739 4.055 17.086 1.00 83.00 84 GLY A N 1
ATOM 638 C CA . GLY A 1 84 ? 7.314 4.413 17.063 1.00 83.00 84 GLY A CA 1
ATOM 639 C C . GLY A 1 84 ? 6.724 4.439 15.649 1.00 83.00 84 GLY A C 1
ATOM 640 O O . GLY A 1 84 ? 5.897 5.291 15.337 1.00 83.00 84 GLY A O 1
ATOM 641 N N . GLY A 1 85 ? 7.223 3.575 14.762 1.00 83.12 85 GLY A N 1
ATOM 642 C CA . GLY A 1 85 ? 6.741 3.445 13.393 1.00 83.12 85 GLY A CA 1
ATOM 643 C C . GLY A 1 85 ? 7.336 4.437 12.392 1.00 83.12 85 GLY A C 1
ATOM 644 O O . GLY A 1 85 ? 6.971 4.384 11.220 1.00 83.12 85 GLY A O 1
ATOM 645 N N . ARG A 1 86 ? 8.271 5.307 12.798 1.00 86.81 86 ARG A N 1
ATOM 646 C CA . ARG A 1 86 ? 8.879 6.332 11.920 1.00 86.81 86 ARG A CA 1
ATOM 647 C C . ARG A 1 86 ? 9.602 5.775 10.693 1.00 86.81 86 ARG A C 1
ATOM 649 O O . ARG A 1 86 ? 9.769 6.498 9.721 1.00 86.81 86 ARG A O 1
ATOM 656 N N . VAL A 1 87 ? 10.043 4.519 10.744 1.00 89.62 87 VAL A N 1
ATOM 657 C CA . VAL A 1 87 ? 10.866 3.894 9.693 1.00 89.62 87 VAL A CA 1
ATOM 658 C C . VAL A 1 87 ? 10.211 2.660 9.070 1.00 89.62 87 VAL A C 1
ATOM 660 O O . VAL A 1 87 ? 10.871 1.897 8.378 1.00 89.62 87 VAL A O 1
ATOM 663 N N . LYS A 1 88 ? 8.905 2.457 9.286 1.00 86.38 88 LYS A N 1
ATOM 664 C CA . LYS A 1 88 ? 8.213 1.213 8.900 1.00 86.38 88 LYS A CA 1
ATOM 665 C C . LYS A 1 88 ? 8.185 0.932 7.391 1.00 86.38 88 LYS A C 1
ATOM 667 O O . LYS A 1 88 ? 8.081 -0.222 6.998 1.00 86.38 88 LYS A O 1
ATOM 672 N N . THR A 1 89 ? 8.264 1.971 6.558 1.00 90.94 89 THR A N 1
ATOM 673 C CA . THR A 1 89 ? 8.234 1.855 5.089 1.00 90.94 89 THR A CA 1
ATOM 674 C C . THR A 1 89 ? 9.594 2.086 4.433 1.00 90.94 89 THR A C 1
ATOM 676 O O . THR A 1 89 ? 9.705 1.921 3.224 1.00 90.94 89 THR A O 1
ATOM 679 N N . LEU A 1 90 ? 10.627 2.468 5.195 1.00 92.25 90 LEU A N 1
ATOM 680 C CA . LEU A 1 90 ? 11.967 2.760 4.671 1.00 92.25 90 LEU A CA 1
ATOM 681 C C . LEU A 1 90 ? 12.745 1.458 4.435 1.00 92.25 90 LEU A C 1
ATOM 683 O O . LEU A 1 90 ? 13.737 1.178 5.103 1.00 92.25 90 LEU A O 1
ATOM 687 N N . HIS A 1 91 ? 12.253 0.640 3.508 1.00 93.12 91 HIS A N 1
ATOM 688 C CA . HIS A 1 91 ? 12.764 -0.698 3.230 1.00 93.12 91 HIS A CA 1
ATOM 689 C C . HIS A 1 91 ? 12.899 -0.940 1.715 1.00 93.12 91 HIS A C 1
ATOM 691 O O . HIS A 1 91 ? 12.014 -0.510 0.966 1.00 93.12 91 HIS A O 1
ATOM 697 N N . PRO A 1 92 ? 13.938 -1.661 1.241 1.00 93.88 92 PRO A N 1
ATOM 698 C CA . PRO A 1 92 ? 14.109 -1.973 -0.181 1.00 93.88 92 PRO A CA 1
ATOM 699 C C . PRO A 1 92 ? 12.911 -2.691 -0.809 1.00 93.88 92 PRO A C 1
ATOM 701 O O . PRO A 1 92 ? 12.513 -2.329 -1.903 1.00 93.88 92 PRO A O 1
ATOM 704 N N . ALA A 1 93 ? 12.262 -3.618 -0.098 1.00 91.88 93 ALA A N 1
ATOM 705 C CA . ALA A 1 93 ? 11.054 -4.289 -0.606 1.00 91.88 93 ALA A CA 1
ATOM 706 C C . ALA A 1 93 ? 9.878 -3.330 -0.896 1.00 91.88 93 ALA A C 1
ATOM 708 O O . ALA A 1 93 ? 9.006 -3.652 -1.691 1.00 91.88 93 ALA A O 1
ATOM 709 N N . VAL A 1 94 ? 9.847 -2.151 -0.263 1.00 93.56 94 VAL A N 1
ATOM 710 C CA . VAL A 1 94 ? 8.843 -1.112 -0.542 1.00 93.56 94 VAL A CA 1
ATOM 711 C C . VAL A 1 94 ? 9.340 -0.184 -1.646 1.00 93.56 94 VAL A C 1
ATOM 713 O O . VAL A 1 94 ? 8.662 0.023 -2.646 1.00 93.56 94 VAL A O 1
ATOM 716 N N . HIS A 1 95 ? 10.536 0.382 -1.480 1.00 95.56 95 HIS A N 1
ATOM 717 C CA . HIS A 1 95 ? 11.051 1.393 -2.402 1.00 95.56 95 HIS A CA 1
ATOM 718 C C . HIS A 1 95 ? 11.505 0.819 -3.747 1.00 95.56 95 HIS A C 1
ATOM 720 O O . HIS A 1 95 ? 11.381 1.513 -4.748 1.00 95.56 95 HIS A O 1
ATOM 726 N N . GLY A 1 96 ? 11.972 -0.429 -3.794 1.00 95.25 96 GLY A N 1
ATOM 727 C CA . GLY A 1 96 ? 12.302 -1.138 -5.030 1.00 95.25 96 GLY A CA 1
ATOM 728 C C . GLY A 1 96 ? 11.081 -1.282 -5.933 1.00 95.25 96 GLY A C 1
ATOM 729 O O . GLY A 1 96 ? 11.144 -0.882 -7.087 1.00 95.25 96 GLY A O 1
ATOM 730 N N . GLY A 1 97 ? 9.936 -1.708 -5.388 1.00 92.94 97 GLY A N 1
ATOM 731 C CA . GLY A 1 97 ? 8.685 -1.805 -6.153 1.00 92.94 97 GLY A CA 1
ATOM 732 C C . GLY A 1 97 ? 8.128 -0.459 -6.639 1.00 92.94 97 GLY A C 1
ATOM 733 O O . GLY A 1 97 ? 7.418 -0.418 -7.634 1.00 92.94 97 GLY A O 1
ATOM 734 N N . ILE A 1 98 ? 8.456 0.652 -5.967 1.00 95.38 98 ILE A N 1
ATOM 735 C CA . ILE A 1 98 ? 8.030 2.005 -6.379 1.00 95.38 98 ILE A CA 1
ATOM 736 C C . ILE A 1 98 ? 8.982 2.609 -7.421 1.00 95.38 98 ILE A C 1
ATOM 738 O O . ILE A 1 98 ? 8.547 3.358 -8.293 1.00 95.38 98 ILE A O 1
ATOM 742 N N . LEU A 1 99 ? 10.287 2.365 -7.280 1.00 97.44 99 LEU A N 1
ATOM 743 C CA . LEU A 1 99 ? 11.333 3.055 -8.041 1.00 97.44 99 LEU A CA 1
ATOM 744 C C . LEU A 1 99 ? 11.861 2.254 -9.231 1.00 97.44 99 LEU A C 1
ATOM 746 O O . LEU A 1 99 ? 12.549 2.836 -10.072 1.00 97.44 99 LEU A O 1
ATOM 750 N N . ALA A 1 100 ? 11.578 0.953 -9.299 1.00 97.06 100 ALA A N 1
ATOM 751 C CA . ALA A 1 100 ? 11.965 0.131 -10.432 1.00 97.06 100 ALA A CA 1
ATOM 752 C C . ALA A 1 100 ? 11.357 0.667 -11.729 1.00 97.06 100 ALA A C 1
ATOM 754 O O . ALA A 1 100 ? 10.200 1.088 -11.794 1.00 97.06 100 ALA A O 1
ATOM 755 N N . ARG A 1 101 ? 12.168 0.656 -12.779 1.00 96.81 101 ARG A N 1
ATOM 756 C CA . ARG A 1 101 ? 11.755 1.009 -14.133 1.00 96.81 101 ARG A CA 1
ATOM 757 C C . ARG A 1 101 ? 11.382 -0.258 -14.880 1.00 96.81 101 ARG A C 1
ATOM 759 O O . ARG A 1 101 ? 11.863 -1.344 -14.562 1.00 96.81 101 ARG A O 1
ATOM 766 N N . ASP A 1 102 ? 10.625 -0.089 -15.955 1.00 94.69 102 ASP A N 1
ATOM 767 C CA . ASP A 1 102 ? 10.391 -1.161 -16.918 1.00 94.69 102 ASP A CA 1
ATOM 768 C C . ASP A 1 102 ? 11.658 -1.410 -17.759 1.00 94.69 102 ASP A C 1
ATOM 770 O O . ASP A 1 102 ? 11.820 -0.925 -18.879 1.00 94.69 102 ASP A O 1
ATOM 774 N N . SER A 1 103 ? 12.636 -2.078 -17.148 1.00 96.81 103 SER A N 1
ATOM 775 C CA . SER A 1 103 ? 13.895 -2.467 -17.773 1.00 96.81 103 SER A CA 1
ATOM 776 C C . SER A 1 103 ? 14.289 -3.870 -17.332 1.00 96.81 103 SER A C 1
ATOM 778 O O . SER A 1 103 ? 14.008 -4.283 -16.208 1.00 96.81 103 SER A O 1
ATOM 780 N N . GLU A 1 104 ? 14.979 -4.597 -18.209 1.00 96.38 104 GLU A N 1
ATOM 781 C CA . GLU A 1 104 ? 15.437 -5.963 -17.929 1.00 96.38 104 GLU A CA 1
ATOM 782 C C . GLU A 1 104 ? 16.339 -6.031 -16.687 1.00 96.38 104 GLU A C 1
ATOM 784 O O . GLU A 1 104 ? 16.230 -6.963 -15.896 1.00 96.38 104 GLU A O 1
ATOM 789 N N . SER A 1 105 ? 17.187 -5.017 -16.485 1.00 97.81 105 SER A N 1
ATOM 790 C CA . SER A 1 105 ? 18.068 -4.938 -15.315 1.00 97.81 105 SER A CA 1
ATOM 791 C C . SER A 1 105 ? 17.275 -4.820 -14.016 1.00 97.81 105 SER A C 1
ATOM 793 O O . SER A 1 105 ? 17.496 -5.609 -13.106 1.00 97.81 105 SER A O 1
ATOM 795 N N . ASP A 1 106 ? 16.348 -3.860 -13.937 1.00 97.25 106 ASP A N 1
ATOM 796 C CA . ASP A 1 106 ? 15.580 -3.614 -12.712 1.00 97.25 106 ASP A CA 1
ATOM 797 C C . ASP A 1 106 ? 14.649 -4.801 -12.397 1.00 97.25 106 ASP A C 1
ATOM 799 O O . ASP A 1 106 ? 14.502 -5.167 -11.237 1.00 97.25 106 ASP A O 1
ATOM 803 N N . ARG A 1 107 ? 14.069 -5.454 -13.417 1.00 93.62 107 ARG A N 1
ATOM 804 C CA . ARG A 1 107 ? 13.257 -6.670 -13.228 1.00 93.62 107 ARG A CA 1
ATOM 805 C C . ARG A 1 107 ? 14.061 -7.809 -12.609 1.00 93.62 107 ARG A C 1
ATOM 807 O O . ARG A 1 107 ? 13.584 -8.445 -11.680 1.00 93.62 107 ARG A O 1
ATOM 814 N N . LYS A 1 108 ? 15.291 -8.024 -13.077 1.00 94.12 108 LYS A N 1
ATOM 815 C CA . LYS A 1 108 ? 16.183 -9.052 -12.533 1.00 94.12 108 LYS A CA 1
ATOM 816 C C . LYS A 1 108 ? 16.596 -8.777 -11.083 1.00 94.12 108 LYS A C 1
ATOM 818 O O . LYS A 1 108 ? 16.826 -9.720 -10.338 1.00 94.12 108 LYS A O 1
ATOM 823 N N . ASP A 1 109 ? 16.706 -7.509 -10.691 1.00 95.19 109 ASP A N 1
ATOM 824 C CA . ASP A 1 109 ? 17.009 -7.128 -9.305 1.00 95.19 109 ASP A CA 1
ATOM 825 C C . ASP A 1 109 ? 15.798 -7.297 -8.358 1.00 95.19 109 ASP A C 1
ATOM 827 O O . ASP A 1 109 ? 15.980 -7.303 -7.138 1.00 95.19 109 ASP A O 1
ATOM 831 N N . LEU A 1 110 ? 14.574 -7.404 -8.897 1.00 88.94 110 LEU A N 1
ATOM 832 C CA . LEU A 1 110 ? 13.331 -7.595 -8.137 1.00 88.94 110 LEU A CA 1
ATOM 833 C C . LEU A 1 110 ? 12.905 -9.067 -7.967 1.00 88.94 110 LEU A C 1
ATOM 835 O O . LEU A 1 110 ? 12.063 -9.326 -7.105 1.00 88.94 110 LEU A O 1
ATOM 839 N N . GLU A 1 111 ? 13.447 -9.990 -8.771 1.00 83.25 111 GLU A N 1
ATOM 840 C CA . GLU A 1 111 ? 13.234 -11.451 -8.673 1.00 83.25 111 GLU A CA 1
ATOM 841 C C . GLU A 1 111 ? 13.940 -12.073 -7.451 1.00 83.25 111 GLU A C 1
ATOM 843 O O . GLU A 1 111 ? 13.309 -12.927 -6.782 1.00 83.25 111 GLU A O 1
#

pLDDT: mean 87.73, std 12.16, range [55.16, 98.56]